Protein AF-A0A3D1PLR6-F1 (afdb_monomer_lite)

Structure (mmCIF, N/CA/C/O backbone):
data_AF-A0A3D1PLR6-F1
#
_entry.id   AF-A0A3D1PLR6-F1
#
loop_
_atom_site.group_PDB
_atom_site.id
_atom_site.type_sy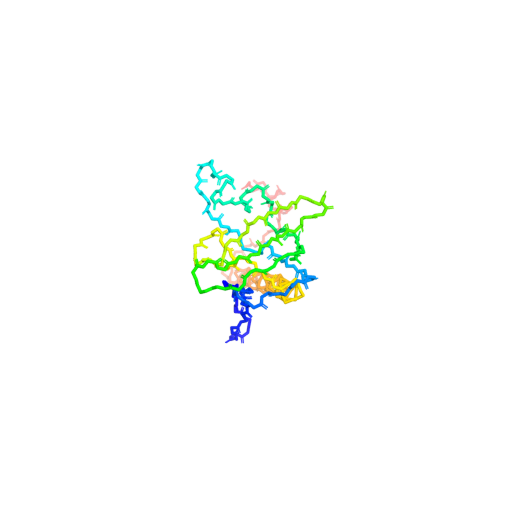mbol
_atom_site.label_atom_id
_atom_site.label_alt_id
_atom_site.label_comp_id
_atom_site.label_asym_id
_atom_site.label_entity_id
_atom_site.label_seq_id
_atom_site.pdbx_PDB_ins_code
_atom_site.Cartn_x
_atom_site.Cartn_y
_atom_site.Cartn_z
_atom_site.occupancy
_atom_site.B_iso_or_equiv
_atom_site.auth_seq_id
_atom_site.auth_comp_id
_atom_site.auth_asym_id
_atom_site.auth_atom_id
_atom_site.pdbx_PDB_model_num
ATOM 1 N N . MET A 1 1 ? 7.670 6.818 0.991 1.00 86.50 1 MET A N 1
ATOM 2 C CA . MET A 1 1 ? 8.020 5.964 2.147 1.00 86.50 1 MET A CA 1
ATOM 3 C C . MET A 1 1 ? 6.740 5.709 2.910 1.00 86.50 1 MET A C 1
ATOM 5 O O . MET A 1 1 ? 5.997 6.657 3.148 1.00 86.50 1 MET A O 1
ATOM 9 N N . LEU A 1 2 ? 6.471 4.452 3.245 1.00 89.69 2 LEU A N 1
ATOM 10 C CA . LEU A 1 2 ? 5.348 4.070 4.093 1.00 89.69 2 LEU A CA 1
ATOM 11 C C . LEU A 1 2 ? 5.866 3.769 5.493 1.00 89.69 2 LEU A C 1
ATOM 13 O O . LEU A 1 2 ? 6.861 3.068 5.636 1.00 89.69 2 LEU A O 1
ATOM 17 N N . GLU A 1 3 ? 5.189 4.272 6.520 1.00 93.00 3 GLU A N 1
ATOM 18 C CA . GLU A 1 3 ? 5.604 4.062 7.904 1.00 93.00 3 GLU A CA 1
ATOM 19 C C . GLU A 1 3 ? 4.414 3.967 8.859 1.00 93.00 3 GLU A C 1
ATOM 21 O O . GLU A 1 3 ? 3.362 4.575 8.644 1.00 93.00 3 GLU A O 1
ATOM 26 N N . PHE A 1 4 ? 4.576 3.180 9.920 1.00 91.8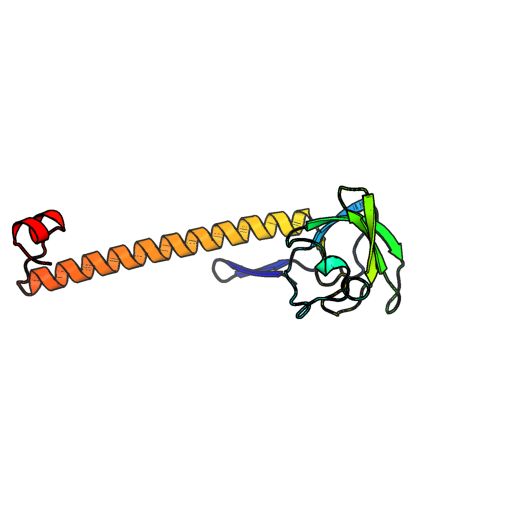1 4 PHE A N 1
ATOM 27 C CA . PHE A 1 4 ? 3.691 3.197 11.082 1.00 91.81 4 PHE A CA 1
ATOM 28 C C . PHE A 1 4 ? 4.449 2.762 12.341 1.00 91.81 4 PHE A C 1
ATOM 30 O O . PHE A 1 4 ? 5.563 2.249 12.278 1.00 91.81 4 PHE A O 1
ATOM 37 N N . TRP A 1 5 ? 3.833 2.973 13.502 1.00 89.75 5 TRP A N 1
ATOM 38 C CA . TRP A 1 5 ? 4.394 2.581 14.794 1.00 89.75 5 TRP A CA 1
ATOM 39 C C . TRP A 1 5 ? 3.679 1.352 15.342 1.00 89.75 5 TRP A C 1
ATOM 41 O O . TRP A 1 5 ? 2.449 1.335 15.378 1.00 89.75 5 TRP A O 1
ATOM 51 N N . GLN A 1 6 ? 4.431 0.373 15.838 1.00 88.31 6 GLN A N 1
ATOM 52 C CA . GLN A 1 6 ? 3.921 -0.807 16.532 1.00 88.31 6 GLN A CA 1
ATOM 53 C C . GLN A 1 6 ? 4.725 -1.025 17.813 1.00 88.31 6 GLN A C 1
ATOM 55 O O . GLN A 1 6 ? 5.945 -1.142 17.762 1.00 88.31 6 GLN A O 1
ATOM 60 N N . ASN A 1 7 ? 4.054 -1.070 18.969 1.00 86.88 7 ASN A N 1
ATOM 61 C CA . ASN A 1 7 ? 4.690 -1.311 20.275 1.00 86.88 7 ASN A CA 1
ATOM 62 C C . ASN A 1 7 ? 5.943 -0.443 20.534 1.00 86.88 7 ASN A C 1
ATOM 64 O O . ASN A 1 7 ? 6.968 -0.935 20.998 1.00 86.88 7 ASN A O 1
ATOM 68 N N . GLY A 1 8 ? 5.884 0.844 20.174 1.00 87.12 8 GLY A N 1
ATOM 69 C CA . GLY A 1 8 ? 7.002 1.782 20.342 1.00 87.12 8 GLY A CA 1
ATOM 70 C C . GLY A 1 8 ? 8.151 1.623 19.337 1.00 87.12 8 GLY A C 1
ATOM 71 O O . GLY A 1 8 ? 9.132 2.351 19.433 1.00 87.12 8 GLY A O 1
ATOM 72 N N . LYS A 1 9 ? 8.039 0.719 18.356 1.00 92.19 9 LYS A N 1
ATOM 73 C CA . LYS A 1 9 ? 8.994 0.569 17.251 1.00 92.19 9 LYS A CA 1
ATOM 74 C C . LYS A 1 9 ? 8.407 1.121 15.955 1.00 92.19 9 LYS A C 1
ATOM 76 O O . LYS A 1 9 ? 7.232 0.902 15.658 1.00 92.19 9 LYS A O 1
ATOM 81 N N . LYS A 1 10 ? 9.232 1.827 15.183 1.00 94.19 10 LYS A N 1
ATOM 82 C CA . LYS A 1 10 ? 8.874 2.319 13.852 1.00 94.19 10 LYS A CA 1
ATOM 83 C C . LYS A 1 10 ? 9.085 1.205 12.823 1.00 94.19 10 LYS A C 1
ATOM 85 O O . LYS A 1 10 ? 10.140 0.578 12.808 1.00 94.19 10 LYS A O 1
ATOM 90 N N . ILE A 1 11 ? 8.072 0.955 12.000 1.00 93.75 11 ILE A N 1
ATOM 91 C CA . ILE A 1 11 ? 8.095 0.004 10.886 1.00 93.75 11 ILE A CA 1
ATOM 92 C C . ILE A 1 11 ? 7.992 0.810 9.594 1.00 93.75 11 ILE A C 1
ATOM 94 O O . ILE A 1 11 ? 7.045 1.581 9.427 1.00 93.75 11 ILE A O 1
ATOM 98 N N . GLU A 1 12 ? 8.951 0.631 8.688 1.00 94.19 12 GLU A N 1
ATOM 99 C CA . GLU A 1 12 ? 9.090 1.423 7.462 1.00 94.19 12 GLU A CA 1
ATOM 100 C C . GLU A 1 12 ? 9.233 0.526 6.231 1.00 94.19 12 GLU A C 1
ATOM 102 O O . GLU A 1 12 ? 9.880 -0.518 6.288 1.00 94.19 12 GLU A O 1
ATOM 107 N N . VAL A 1 13 ? 8.669 0.968 5.105 1.00 93.38 13 VAL A N 1
ATOM 108 C CA . VAL A 1 13 ? 8.914 0.399 3.775 1.00 93.38 13 VAL A CA 1
ATOM 109 C C . VAL A 1 13 ? 9.323 1.509 2.819 1.00 93.38 13 VAL A C 1
ATOM 111 O O . VAL A 1 13 ? 8.657 2.546 2.681 1.00 93.38 13 VAL A O 1
ATOM 114 N N . ASN A 1 14 ? 10.439 1.272 2.140 1.00 91.69 14 ASN A N 1
ATOM 115 C CA . ASN A 1 14 ? 11.017 2.208 1.194 1.00 91.69 14 ASN A CA 1
ATOM 116 C C . ASN A 1 14 ? 10.452 1.980 -0.203 1.00 91.69 14 ASN A C 1
ATOM 118 O O . ASN A 1 14 ? 10.228 0.853 -0.631 1.00 91.69 14 ASN A O 1
ATOM 122 N N . ALA A 1 15 ? 10.247 3.073 -0.930 1.00 90.81 15 ALA A N 1
ATOM 123 C CA . ALA A 1 15 ? 9.925 2.973 -2.341 1.00 90.81 15 ALA A CA 1
ATOM 124 C C . ALA A 1 15 ? 11.137 2.447 -3.123 1.00 90.81 15 ALA A C 1
ATOM 126 O O . ALA A 1 15 ? 12.289 2.643 -2.727 1.00 90.81 15 ALA A O 1
ATOM 127 N N . ILE A 1 16 ? 10.885 1.836 -4.274 1.00 90.12 16 ILE A N 1
ATOM 128 C CA . ILE A 1 16 ? 11.906 1.198 -5.115 1.00 90.12 16 ILE A CA 1
ATOM 129 C C . ILE A 1 16 ? 12.832 2.185 -5.841 1.00 90.12 16 ILE A C 1
ATOM 131 O O . ILE A 1 16 ? 13.590 1.753 -6.700 1.00 90.12 16 ILE A O 1
ATOM 135 N N . TYR A 1 17 ? 12.725 3.494 -5.598 1.00 86.69 17 TYR A N 1
ATOM 136 C CA . TYR A 1 17 ? 13.432 4.579 -6.297 1.00 86.69 17 TYR A CA 1
ATOM 137 C C . TYR A 1 17 ? 14.840 4.175 -6.789 1.00 86.69 17 TYR A C 1
ATOM 139 O O . TYR A 1 17 ? 15.724 3.888 -5.983 1.00 86.69 17 TYR A O 1
ATOM 147 N N . GLY A 1 18 ? 15.026 4.080 -8.114 1.00 84.50 18 GLY A N 1
ATOM 148 C CA . GLY A 1 18 ? 16.273 3.642 -8.774 1.00 84.50 18 GLY A CA 1
ATOM 149 C C . GLY A 1 18 ? 16.719 2.178 -8.558 1.00 84.50 18 GLY A C 1
ATOM 150 O O . GLY A 1 18 ? 17.575 1.678 -9.286 1.00 84.50 18 GLY A O 1
ATOM 151 N N . LYS A 1 19 ? 16.131 1.460 -7.599 1.00 89.00 19 LYS A N 1
ATOM 152 C CA . LYS A 1 19 ? 16.487 0.098 -7.159 1.00 89.00 19 LYS A CA 1
ATOM 153 C C . LYS A 1 19 ? 15.625 -1.016 -7.762 1.00 89.00 19 LYS A C 1
ATOM 155 O O . LYS A 1 19 ? 15.962 -2.187 -7.598 1.00 89.00 19 LYS A O 1
ATOM 160 N N . GLY A 1 20 ? 14.533 -0.669 -8.440 1.00 91.12 20 GLY A N 1
ATOM 161 C CA . GLY A 1 20 ? 13.650 -1.618 -9.111 1.00 91.12 20 GLY A CA 1
ATOM 162 C C . GLY A 1 20 ? 14.370 -2.415 -10.201 1.00 91.12 20 GLY A C 1
ATOM 163 O O . GLY A 1 20 ? 15.341 -1.937 -10.800 1.00 91.12 20 GLY A O 1
ATOM 164 N N . LYS A 1 21 ? 13.895 -3.634 -10.463 1.00 95.00 21 LYS A N 1
ATOM 165 C CA . LYS A 1 21 ? 14.450 -4.550 -11.474 1.00 95.00 21 LYS A CA 1
ATOM 166 C C . LYS A 1 21 ? 13.389 -4.938 -12.499 1.00 95.00 21 LYS A C 1
ATOM 168 O O . LYS A 1 21 ? 12.219 -5.062 -12.159 1.00 95.00 21 LYS A O 1
ATOM 173 N N . VAL A 1 22 ? 13.798 -5.178 -13.744 1.00 96.56 22 VAL A N 1
ATOM 174 C CA . VAL A 1 22 ? 12.900 -5.751 -14.760 1.00 96.56 22 VAL A CA 1
ATOM 175 C C . VAL A 1 22 ? 12.417 -7.131 -14.295 1.00 96.56 22 VAL A C 1
ATOM 177 O O . VAL A 1 22 ? 13.192 -7.909 -13.745 1.00 96.56 22 VAL A O 1
ATOM 180 N N . GLY A 1 23 ? 11.128 -7.405 -14.474 1.00 96.56 23 GLY A N 1
ATOM 181 C CA . GLY A 1 23 ? 10.428 -8.584 -13.966 1.00 96.56 23 GLY A CA 1
ATOM 182 C C . GLY A 1 23 ? 9.933 -8.454 -12.522 1.00 96.56 23 GLY A C 1
ATOM 183 O O . GLY A 1 23 ? 9.156 -9.294 -12.077 1.00 96.56 23 GLY A O 1
ATOM 184 N N . GLN A 1 24 ? 10.334 -7.415 -11.783 1.00 97.00 24 GLN A N 1
ATOM 185 C CA . GLN A 1 24 ? 9.867 -7.208 -10.414 1.00 97.00 24 GLN A CA 1
ATOM 186 C C . GLN A 1 24 ? 8.409 -6.744 -10.400 1.00 97.00 24 GLN A C 1
ATOM 188 O O . GLN A 1 24 ? 8.028 -5.811 -11.115 1.00 97.00 24 GLN A O 1
ATOM 193 N N . MET A 1 25 ? 7.611 -7.369 -9.536 1.00 97.81 25 MET A N 1
ATOM 194 C CA . MET A 1 25 ? 6.263 -6.912 -9.220 1.00 97.81 25 MET A CA 1
ATOM 195 C C . MET A 1 25 ? 6.317 -5.778 -8.200 1.00 97.81 25 MET A C 1
ATOM 197 O O . MET A 1 25 ? 6.991 -5.874 -7.174 1.00 97.81 25 MET A O 1
ATOM 201 N N . VAL A 1 26 ? 5.584 -4.708 -8.477 1.00 96.50 26 VAL A N 1
ATOM 202 C CA . VAL A 1 26 ? 5.564 -3.497 -7.660 1.00 96.50 26 VAL A CA 1
ATOM 203 C C . VAL A 1 26 ? 4.135 -3.057 -7.395 1.00 96.50 26 VAL A C 1
ATOM 205 O O . VAL A 1 26 ? 3.238 -3.280 -8.209 1.00 96.50 26 VAL A O 1
ATOM 208 N N . ILE A 1 27 ? 3.919 -2.423 -6.248 1.00 95.56 27 ILE A N 1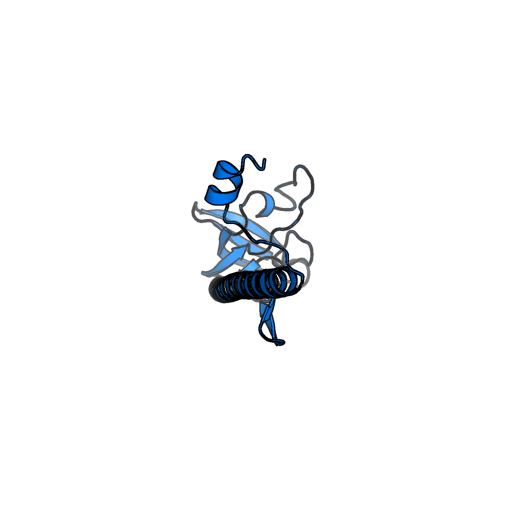
ATOM 209 C CA . ILE A 1 27 ? 2.613 -1.920 -5.834 1.00 95.56 27 ILE A CA 1
ATOM 210 C C . ILE A 1 27 ? 2.643 -0.396 -5.804 1.00 95.56 27 ILE A C 1
ATOM 212 O O . ILE A 1 27 ? 3.476 0.207 -5.124 1.00 95.56 27 ILE A O 1
ATOM 216 N N . TYR A 1 28 ? 1.691 0.227 -6.499 1.00 93.50 28 TYR A N 1
ATOM 217 C CA . TYR A 1 28 ? 1.284 1.597 -6.211 1.00 93.50 28 TYR A CA 1
ATOM 218 C C . TYR A 1 28 ? 0.542 1.584 -4.877 1.00 93.50 28 TYR A C 1
ATOM 220 O O . TYR A 1 28 ? -0.630 1.228 -4.814 1.00 93.50 28 TYR A O 1
ATOM 228 N N . GLY A 1 29 ? 1.273 1.858 -3.799 1.00 86.69 29 GLY A N 1
ATOM 229 C CA . GLY A 1 29 ? 0.837 1.551 -2.435 1.00 86.69 29 GLY A CA 1
ATOM 230 C C . GLY A 1 29 ? 0.457 2.758 -1.588 1.00 86.69 29 GLY A C 1
ATOM 231 O O . GLY A 1 29 ? -0.063 2.597 -0.484 1.00 86.69 29 GLY A O 1
ATOM 232 N N . GLN A 1 30 ? 0.745 3.962 -2.079 1.00 84.06 30 GLN A N 1
ATOM 233 C CA . GLN A 1 30 ? 0.518 5.214 -1.373 1.00 84.06 30 GLN A CA 1
ATOM 234 C C . GLN A 1 30 ? -0.347 6.124 -2.233 1.00 84.06 30 GLN A C 1
ATOM 236 O O . GLN A 1 30 ? 0.090 6.582 -3.284 1.00 84.06 30 GLN A O 1
ATOM 241 N N . ARG A 1 31 ? -1.564 6.421 -1.768 1.00 74.62 31 ARG A N 1
ATOM 242 C CA . ARG A 1 31 ? -2.442 7.366 -2.455 1.00 74.62 31 ARG A CA 1
ATOM 243 C C . ARG A 1 31 ? -1.769 8.736 -2.474 1.00 74.62 31 ARG A C 1
ATOM 245 O O . ARG A 1 31 ? -1.396 9.254 -1.422 1.00 74.62 31 ARG A O 1
ATOM 252 N N . CYS A 1 32 ? -1.641 9.308 -3.660 1.00 77.31 32 CYS A N 1
ATOM 253 C CA . CYS A 1 32 ? -1.177 10.676 -3.838 1.00 77.31 32 CYS A CA 1
ATOM 254 C C . CYS A 1 32 ? -2.384 11.564 -4.098 1.00 77.31 32 CYS A C 1
ATOM 256 O O . CYS A 1 32 ? -3.337 11.141 -4.757 1.00 77.31 32 CYS A O 1
ATOM 258 N N . ASP A 1 33 ? -2.333 12.786 -3.583 1.00 80.00 33 ASP A N 1
ATOM 259 C CA . ASP A 1 33 ? -3.208 13.834 -4.079 1.00 80.00 33 ASP A CA 1
ATOM 260 C C . ASP A 1 33 ? -2.621 14.350 -5.394 1.00 80.00 33 ASP A C 1
ATOM 262 O O . ASP A 1 33 ? -1.479 14.812 -5.449 1.00 80.00 33 ASP A O 1
ATOM 266 N N . TRP A 1 34 ? -3.390 14.188 -6.463 1.00 79.88 34 TRP A N 1
ATOM 267 C CA . TRP A 1 34 ? -3.017 14.601 -7.808 1.00 79.88 34 TRP A CA 1
ATOM 268 C C . TRP A 1 34 ? -3.712 15.906 -8.226 1.00 79.88 34 TRP A C 1
ATOM 270 O O . TRP A 1 34 ? -3.552 16.342 -9.365 1.00 79.88 34 TRP A O 1
ATOM 280 N N . GLY A 1 35 ? -4.486 16.516 -7.320 1.00 80.00 35 GLY A N 1
ATOM 281 C CA . GLY A 1 35 ? -5.373 17.636 -7.609 1.00 80.00 35 GLY A CA 1
ATOM 282 C C . GLY A 1 35 ? -6.686 17.213 -8.276 1.00 80.00 35 GLY A C 1
ATOM 283 O O . GLY A 1 35 ? -6.927 16.042 -8.580 1.00 80.00 35 GLY A O 1
ATOM 284 N N . ALA A 1 36 ? -7.562 18.193 -8.507 1.00 77.00 36 ALA A N 1
ATOM 285 C CA . ALA A 1 36 ? -8.789 17.989 -9.271 1.00 77.00 36 ALA A CA 1
ATOM 286 C C . ALA A 1 36 ? -8.451 17.767 -10.758 1.00 77.00 36 ALA A C 1
ATOM 288 O O . ALA A 1 36 ? -7.777 18.598 -11.360 1.00 77.00 36 ALA A O 1
ATOM 289 N N . ASN A 1 37 ? -8.936 16.667 -11.346 1.00 83.38 37 ASN A N 1
ATOM 290 C CA . ASN A 1 37 ? -8.692 16.259 -12.741 1.00 83.38 37 ASN A CA 1
ATOM 291 C C . ASN A 1 37 ? -7.200 16.149 -13.113 1.00 83.38 37 ASN A C 1
ATOM 293 O O . ASN A 1 37 ? -6.688 16.944 -13.905 1.00 83.38 37 ASN A O 1
ATOM 297 N N . PRO A 1 38 ? -6.488 15.153 -12.567 1.00 86.12 38 PRO A N 1
ATOM 298 C CA . PRO A 1 38 ? -5.064 14.998 -12.818 1.00 86.12 38 PRO A CA 1
ATOM 299 C C . PRO A 1 38 ? -4.766 14.689 -14.284 1.00 86.12 38 PRO A C 1
ATOM 301 O O . PRO A 1 38 ? -5.440 13.870 -14.907 1.00 86.12 38 PRO A O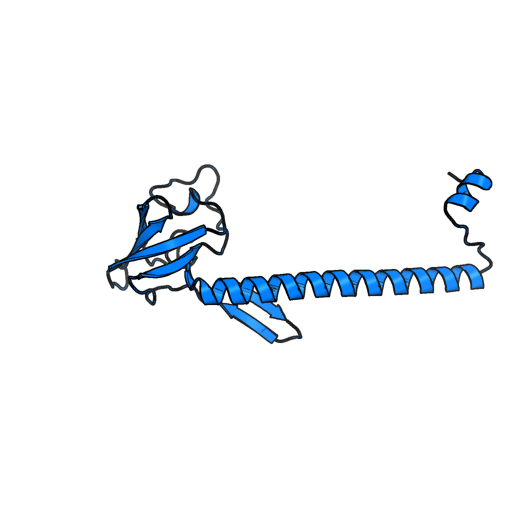 1
ATOM 304 N N . ASN A 1 39 ? -3.724 15.321 -14.827 1.00 86.06 39 ASN A N 1
ATOM 305 C CA . ASN A 1 39 ? -3.274 15.069 -16.192 1.00 86.06 39 ASN A CA 1
ATOM 306 C C . ASN A 1 39 ? -2.571 13.694 -16.266 1.00 86.06 39 ASN A C 1
ATOM 308 O O . ASN A 1 39 ? -1.480 13.558 -15.700 1.00 86.06 39 ASN A O 1
ATOM 312 N N . PRO A 1 40 ? -3.125 12.697 -16.986 1.00 84.44 40 PRO A N 1
ATOM 313 C CA . PRO A 1 40 ? -2.550 11.352 -17.071 1.00 84.44 40 PRO A CA 1
ATOM 314 C C . PRO A 1 40 ? -1.152 11.323 -17.694 1.00 84.44 40 PRO A C 1
ATOM 316 O O . PRO A 1 40 ? -0.385 10.406 -17.435 1.00 84.44 40 PRO A O 1
ATOM 319 N N . THR A 1 41 ? -0.794 12.323 -18.498 1.00 84.06 41 THR A N 1
ATOM 320 C CA . THR A 1 41 ? 0.539 12.421 -19.107 1.00 84.06 41 THR A CA 1
ATOM 321 C C . THR A 1 41 ? 1.610 12.783 -18.076 1.00 84.06 41 THR A C 1
ATOM 323 O O . THR A 1 41 ? 2.761 12.387 -18.220 1.00 84.06 41 THR A O 1
ATOM 326 N N . ILE A 1 42 ? 1.236 13.524 -17.027 1.00 81.56 42 ILE A N 1
ATOM 327 C CA . ILE A 1 42 ? 2.151 14.004 -15.976 1.00 81.56 42 ILE A CA 1
ATOM 328 C C . ILE A 1 42 ? 2.112 13.079 -14.755 1.00 81.56 42 ILE A C 1
ATOM 330 O O . ILE A 1 42 ? 3.134 12.829 -14.118 1.00 81.56 42 ILE A O 1
ATOM 334 N N . ALA A 1 43 ? 0.928 12.557 -14.435 1.00 85.56 43 ALA A N 1
ATOM 335 C CA . ALA A 1 43 ? 0.692 11.626 -13.340 1.00 85.56 43 ALA A CA 1
ATOM 336 C C . ALA A 1 43 ? -0.019 10.365 -13.856 1.00 85.56 43 ALA A C 1
ATOM 338 O O . ALA A 1 43 ? -1.215 10.189 -13.606 1.00 85.56 43 ALA A O 1
ATOM 339 N N . PRO A 1 44 ? 0.679 9.458 -14.559 1.00 88.69 44 PRO A N 1
ATOM 340 C CA . PRO A 1 44 ? 0.037 8.297 -15.179 1.00 88.69 44 PRO A CA 1
ATOM 341 C C . PRO A 1 44 ? -0.639 7.357 -14.175 1.00 88.69 44 PRO A C 1
ATOM 343 O O . PRO A 1 44 ? -1.691 6.788 -14.462 1.00 88.69 44 PRO A O 1
ATOM 346 N N . LEU A 1 45 ? -0.089 7.250 -12.959 1.00 90.00 45 LEU A N 1
ATOM 347 C CA . LEU A 1 45 ? -0.672 6.449 -11.877 1.00 90.00 45 LEU A CA 1
ATOM 348 C C . LEU A 1 45 ? -2.000 7.011 -11.345 1.00 90.00 45 LEU A C 1
ATOM 350 O O . LEU A 1 45 ? -2.736 6.279 -10.693 1.00 90.00 45 LEU A O 1
ATOM 354 N N . SER A 1 46 ? -2.349 8.267 -11.648 1.00 88.75 46 SER A N 1
ATOM 355 C CA . SER A 1 46 ? -3.632 8.861 -11.237 1.00 88.75 46 SER A CA 1
ATOM 356 C C . SER A 1 46 ? -4.857 8.151 -11.819 1.00 88.75 46 SER A C 1
ATOM 358 O O . SER A 1 46 ? -5.948 8.259 -11.267 1.00 88.75 46 SER A O 1
ATOM 360 N N . GLN A 1 47 ? -4.672 7.408 -12.913 1.00 89.50 47 GLN A N 1
ATOM 361 C CA . GLN A 1 47 ? -5.721 6.628 -13.571 1.00 89.50 47 GLN A CA 1
ATOM 362 C C . GLN A 1 47 ? -5.969 5.268 -12.902 1.00 89.50 47 GLN A C 1
ATOM 364 O O . GLN A 1 47 ? -6.883 4.546 -13.298 1.00 89.50 47 GLN A O 1
ATOM 369 N N . TYR A 1 48 ? -5.161 4.900 -11.905 1.00 91.25 48 TYR A N 1
ATOM 370 C CA . TYR A 1 48 ? -5.208 3.595 -11.259 1.00 91.25 48 TYR A CA 1
ATOM 371 C C . TYR A 1 48 ? -5.703 3.709 -9.812 1.00 91.25 48 TYR A C 1
ATOM 373 O O . TYR A 1 48 ? -5.367 4.666 -9.107 1.00 91.25 48 TYR A O 1
ATOM 381 N N . PRO A 1 49 ? -6.484 2.727 -9.325 1.00 90.25 49 PRO A N 1
ATOM 382 C CA . PRO A 1 49 ? -6.865 2.684 -7.922 1.00 90.25 49 PRO A CA 1
ATOM 383 C C . PRO A 1 49 ? -5.632 2.476 -7.033 1.00 90.25 49 PRO A C 1
ATOM 385 O O . PRO A 1 49 ? -4.630 1.896 -7.447 1.00 90.25 49 PRO A O 1
ATOM 388 N N . CYS A 1 50 ? -5.711 2.923 -5.783 1.00 89.19 50 CYS A N 1
ATOM 389 C CA . CYS A 1 50 ? -4.693 2.637 -4.777 1.00 89.19 50 CYS A CA 1
ATOM 390 C C . CYS A 1 50 ? -5.267 1.640 -3.750 1.00 89.19 50 CYS A C 1
ATOM 392 O O . CYS A 1 50 ? -6.233 2.002 -3.071 1.00 89.19 50 CYS A O 1
ATOM 394 N N . PRO A 1 51 ? -4.686 0.438 -3.580 1.00 93.25 51 PRO A N 1
ATOM 395 C CA . PRO A 1 51 ? -3.472 -0.042 -4.240 1.00 93.25 51 PRO A CA 1
ATOM 396 C C . PRO A 1 51 ? -3.702 -0.611 -5.655 1.00 93.25 51 PRO A C 1
ATOM 398 O O . PRO A 1 51 ? -4.791 -1.089 -5.963 1.00 93.25 51 PRO A O 1
ATOM 401 N N . SER A 1 52 ? -2.652 -0.611 -6.485 1.00 94.62 52 SER A N 1
ATOM 402 C CA . SER A 1 52 ? -2.600 -1.319 -7.783 1.00 94.62 52 SER A CA 1
ATOM 403 C C . SER A 1 52 ? -1.272 -2.043 -7.975 1.00 94.62 52 SER A C 1
ATOM 405 O O . SER A 1 52 ? -0.239 -1.562 -7.513 1.00 94.62 52 SER A O 1
ATOM 407 N N . VAL A 1 53 ? -1.295 -3.179 -8.675 1.00 96.06 53 VAL A N 1
ATOM 408 C CA . VAL A 1 53 ? -0.116 -4.021 -8.938 1.00 96.06 53 VAL A CA 1
ATOM 409 C C . VAL A 1 53 ? 0.361 -3.828 -10.373 1.00 96.06 53 VAL A C 1
ATOM 411 O O . VAL A 1 53 ? -0.445 -3.814 -11.303 1.00 96.06 53 VAL A O 1
ATOM 414 N N . PHE A 1 54 ? 1.675 -3.751 -10.548 1.00 97.00 54 PHE A N 1
ATOM 415 C CA . PHE A 1 54 ? 2.330 -3.665 -11.845 1.00 97.00 54 PHE A CA 1
ATOM 416 C C . PHE A 1 54 ? 3.561 -4.565 -11.895 1.00 97.00 54 PHE A C 1
ATOM 418 O O . PHE A 1 54 ? 4.097 -4.959 -10.863 1.00 97.00 54 PHE A O 1
ATOM 425 N N . THR A 1 55 ? 4.046 -4.844 -13.101 1.00 97.88 55 THR A N 1
ATOM 426 C CA . THR A 1 55 ? 5.361 -5.461 -13.322 1.00 97.88 55 THR A CA 1
ATOM 427 C C . THR A 1 55 ? 6.270 -4.464 -14.022 1.00 97.88 55 THR A C 1
ATOM 429 O O . THR A 1 55 ? 5.859 -3.854 -15.007 1.00 97.88 55 THR A O 1
ATOM 432 N N . ILE A 1 56 ? 7.506 -4.294 -13.558 1.00 97.31 56 ILE A N 1
ATOM 433 C CA . ILE A 1 56 ? 8.503 -3.511 -14.296 1.00 97.31 56 ILE A CA 1
ATOM 434 C C . ILE A 1 56 ? 8.914 -4.316 -15.528 1.00 97.31 56 ILE A C 1
ATOM 436 O O . ILE A 1 56 ? 9.487 -5.393 -15.401 1.00 97.31 56 ILE A O 1
ATOM 440 N N . VAL A 1 57 ? 8.645 -3.799 -16.722 1.00 97.75 57 VAL A N 1
ATOM 441 C CA . VAL A 1 57 ? 9.001 -4.457 -17.991 1.00 97.75 57 VAL A CA 1
ATOM 442 C C . VAL A 1 57 ? 10.202 -3.816 -18.670 1.00 97.75 57 VAL A C 1
ATOM 444 O O . VAL A 1 57 ? 10.880 -4.466 -19.457 1.00 97.75 57 VAL A O 1
ATOM 447 N N . GLU A 1 58 ? 10.506 -2.567 -18.330 1.00 96.25 58 GLU A N 1
ATOM 448 C CA . GLU A 1 58 ? 11.697 -1.870 -18.804 1.00 96.25 58 GLU A CA 1
ATOM 449 C C . GLU A 1 58 ? 12.234 -0.949 -17.712 1.00 96.25 58 GLU A C 1
ATOM 451 O O . GLU A 1 58 ? 11.476 -0.413 -16.898 1.00 96.25 58 GLU A O 1
ATOM 456 N N . LYS A 1 59 ? 13.551 -0.757 -17.710 1.00 93.94 59 LYS A N 1
ATOM 457 C CA . LYS A 1 59 ? 14.256 0.150 -16.814 1.00 93.94 59 LYS A CA 1
ATOM 458 C C . LYS A 1 59 ? 15.333 0.883 -17.603 1.00 93.94 59 LYS A C 1
ATOM 460 O O . LYS A 1 59 ? 16.148 0.238 -18.258 1.00 93.94 59 LYS A O 1
ATOM 465 N N . LYS A 1 60 ? 15.400 2.204 -17.450 1.00 92.62 60 LYS A N 1
ATOM 466 C CA . LYS A 1 60 ? 16.567 2.999 -17.839 1.00 92.62 60 LYS A CA 1
ATOM 467 C C . LYS A 1 60 ? 17.223 3.577 -16.596 1.00 92.62 60 LYS A C 1
ATOM 469 O O . LYS A 1 60 ? 16.559 4.229 -15.794 1.00 92.62 60 LYS A O 1
ATOM 474 N N . GLU A 1 61 ? 18.516 3.338 -16.418 1.00 88.25 61 GLU A N 1
ATOM 475 C CA . GLU A 1 61 ? 19.271 3.983 -15.343 1.00 88.25 61 GLU A CA 1
ATOM 476 C C . GLU A 1 61 ? 19.601 5.433 -15.706 1.00 88.25 61 GLU A C 1
ATOM 478 O O . GLU A 1 61 ? 19.835 5.754 -16.870 1.00 88.25 61 GLU A O 1
ATOM 483 N N . GLY A 1 62 ? 19.592 6.306 -14.703 1.00 79.56 62 GLY A N 1
ATOM 484 C CA . GLY A 1 62 ? 19.828 7.733 -14.872 1.00 79.56 62 GLY A CA 1
ATOM 485 C C . GLY A 1 62 ? 19.530 8.485 -13.581 1.00 79.56 62 GLY A C 1
ATOM 486 O O . GLY A 1 62 ? 18.555 8.174 -12.895 1.00 79.56 62 GLY A O 1
ATOM 487 N N . ASN A 1 63 ? 20.368 9.463 -13.232 1.00 68.81 63 ASN A N 1
ATOM 488 C CA . ASN A 1 63 ? 20.174 10.267 -12.019 1.00 68.81 63 ASN A CA 1
ATOM 489 C C . ASN A 1 63 ? 19.006 11.257 -12.159 1.00 68.81 63 ASN A C 1
ATOM 491 O O . ASN A 1 63 ? 18.327 11.537 -11.176 1.00 68.81 63 ASN A O 1
ATOM 495 N N . LEU A 1 64 ? 18.782 11.779 -13.370 1.00 71.25 64 LEU A N 1
ATOM 496 C CA . LEU A 1 64 ? 17.732 12.761 -13.680 1.00 71.25 64 LEU A CA 1
ATOM 497 C C . LEU A 1 64 ? 16.822 12.320 -14.834 1.00 71.25 64 LEU A C 1
ATOM 499 O O . LEU A 1 64 ? 15.755 12.881 -15.012 1.00 71.25 64 LEU A O 1
ATOM 503 N N . ASP A 1 65 ? 17.218 11.322 -15.618 1.00 80.25 65 ASP A N 1
ATOM 504 C CA . ASP A 1 65 ? 16.48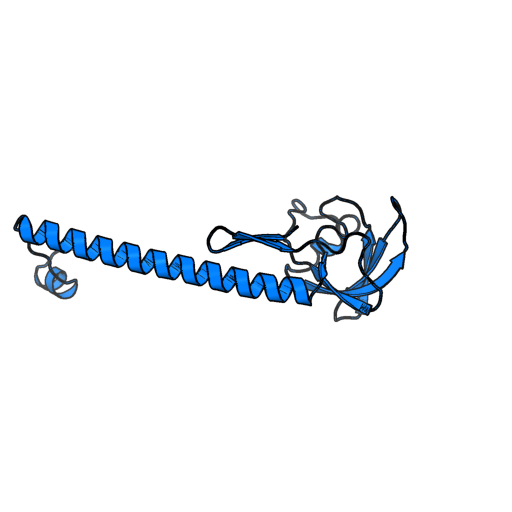1 10.836 -16.791 1.00 80.25 65 ASP A CA 1
ATOM 505 C C . ASP A 1 65 ? 16.126 9.343 -16.690 1.00 80.25 65 ASP A C 1
ATOM 507 O O . ASP A 1 65 ? 15.706 8.718 -17.669 1.00 80.25 65 ASP A O 1
ATOM 511 N N . GLY A 1 66 ? 16.323 8.762 -15.505 1.00 88.62 66 GLY A N 1
ATOM 512 C CA . GLY A 1 66 ? 15.979 7.379 -15.232 1.00 88.62 66 GLY A CA 1
ATOM 513 C C . GLY A 1 66 ? 14.465 7.177 -15.155 1.00 88.62 66 GLY A C 1
ATOM 514 O O . GLY A 1 66 ? 13.722 8.031 -14.662 1.00 88.62 66 GLY A O 1
ATOM 515 N N . TYR A 1 67 ? 13.998 6.037 -15.662 1.00 91.56 67 TYR A N 1
ATOM 516 C CA . TYR A 1 67 ? 12.578 5.692 -15.684 1.00 91.56 67 TYR A CA 1
ATOM 517 C C . TYR A 1 67 ? 12.346 4.182 -15.622 1.00 91.56 67 TYR A C 1
ATOM 519 O O . TYR A 1 67 ? 13.223 3.375 -15.937 1.00 91.56 67 TYR A O 1
ATOM 527 N N . TYR A 1 68 ? 11.117 3.818 -15.268 1.00 93.25 68 TYR A N 1
ATOM 528 C CA . TYR A 1 68 ? 10.552 2.487 -15.444 1.00 93.25 68 TYR A CA 1
ATOM 529 C C . TYR A 1 68 ? 9.452 2.525 -16.504 1.00 93.25 68 TYR A C 1
ATOM 531 O O . TYR A 1 68 ? 8.711 3.504 -16.605 1.00 93.25 68 TYR A O 1
ATOM 539 N N . ILE A 1 69 ? 9.304 1.438 -17.256 1.00 95.38 69 ILE A N 1
ATOM 540 C CA . ILE A 1 69 ? 8.039 1.118 -17.916 1.00 95.38 69 ILE A CA 1
ATOM 541 C C . ILE A 1 69 ? 7.392 0.000 -17.117 1.00 95.38 69 ILE A C 1
ATOM 543 O O . ILE A 1 69 ? 7.981 -1.061 -16.910 1.00 95.38 69 ILE A O 1
ATOM 547 N N . LEU A 1 70 ? 6.181 0.263 -16.653 1.00 95.94 70 LEU A N 1
ATOM 548 C CA . LEU A 1 70 ? 5.339 -0.666 -15.926 1.00 95.94 70 LEU A CA 1
ATOM 549 C C . LEU A 1 70 ? 4.339 -1.304 -16.885 1.00 95.94 70 LEU A C 1
ATOM 551 O O . LEU A 1 70 ? 3.839 -0.629 -17.780 1.00 95.94 70 LEU A O 1
ATOM 555 N N . SER A 1 71 ? 4.016 -2.573 -16.670 1.00 97.62 71 SER A N 1
ATOM 556 C CA . SER A 1 71 ? 2.872 -3.241 -17.284 1.00 97.62 71 SER A CA 1
ATOM 557 C C . SER A 1 71 ? 1.814 -3.510 -16.226 1.00 97.62 71 SER A C 1
ATOM 559 O O . SER A 1 71 ? 2.130 -4.067 -15.171 1.00 97.62 71 SER A O 1
ATOM 561 N N . ASP A 1 72 ? 0.569 -3.140 -16.511 1.00 96.06 72 ASP A N 1
ATOM 562 C CA . ASP A 1 72 ? -0.582 -3.567 -15.715 1.00 96.06 72 ASP A CA 1
ATOM 563 C C . ASP A 1 72 ? -1.038 -4.991 -16.100 1.00 96.06 72 ASP A C 1
ATOM 565 O O . ASP A 1 72 ? -0.452 -5.643 -16.973 1.00 96.06 72 ASP A O 1
ATOM 569 N N . SER A 1 73 ? -2.101 -5.478 -15.453 1.00 92.88 73 SER A N 1
ATOM 570 C CA . SER A 1 73 ? -2.685 -6.805 -15.704 1.00 92.88 73 SER A CA 1
ATOM 571 C C . SER A 1 73 ? -3.356 -6.959 -17.073 1.00 92.88 73 SER A C 1
ATOM 573 O O . SER A 1 73 ? -3.633 -8.081 -17.489 1.00 92.88 73 SER A O 1
ATOM 575 N N . LYS A 1 74 ? -3.623 -5.855 -17.775 1.00 94.44 74 LYS A N 1
ATOM 576 C CA . LYS A 1 74 ? -4.205 -5.832 -19.123 1.00 94.44 74 LYS A CA 1
ATOM 577 C C . LYS A 1 74 ? -3.135 -5.677 -20.209 1.00 94.44 74 LYS A C 1
ATOM 579 O O . LYS A 1 74 ? -3.473 -5.670 -21.388 1.00 94.44 74 LYS A O 1
ATOM 584 N N . GLY A 1 75 ? -1.861 -5.561 -19.827 1.00 92.62 75 GLY A N 1
ATOM 585 C CA . GLY A 1 75 ? -0.743 -5.340 -20.742 1.00 92.62 75 GLY A CA 1
ATOM 586 C C . GLY A 1 75 ? -0.537 -3.875 -21.138 1.00 92.62 75 GLY A C 1
ATOM 587 O O . GLY A 1 75 ? 0.279 -3.599 -22.021 1.00 92.62 75 GLY A O 1
ATOM 588 N N . ASN A 1 76 ? -1.240 -2.928 -20.506 1.00 95.31 76 ASN A N 1
ATOM 589 C CA . ASN A 1 76 ? -1.016 -1.508 -20.749 1.00 95.31 76 ASN A CA 1
ATOM 590 C C . ASN A 1 76 ? 0.344 -1.103 -20.195 1.00 95.31 76 ASN A C 1
ATOM 592 O O . ASN A 1 76 ? 0.693 -1.436 -19.060 1.00 95.31 76 ASN A O 1
ATOM 596 N N . ARG A 1 77 ? 1.094 -0.343 -20.995 1.00 95.31 77 ARG A N 1
ATOM 597 C CA . ARG A 1 77 ? 2.428 0.130 -20.635 1.00 95.31 77 ARG A CA 1
ATOM 598 C C . ARG A 1 77 ? 2.375 1.559 -20.127 1.00 95.31 77 ARG A C 1
ATOM 600 O O . ARG A 1 77 ? 1.838 2.438 -20.796 1.00 95.31 77 ARG A O 1
ATOM 607 N N . ILE A 1 78 ? 2.970 1.789 -18.964 1.00 93.25 78 ILE A N 1
ATOM 608 C CA . ILE A 1 78 ? 2.983 3.087 -18.296 1.00 93.25 78 ILE A CA 1
ATOM 609 C C . ILE A 1 78 ? 4.429 3.475 -18.032 1.00 93.25 78 ILE A C 1
ATOM 611 O O . ILE A 1 78 ? 5.141 2.774 -17.317 1.00 93.25 78 ILE A O 1
ATOM 615 N N . LYS A 1 79 ? 4.872 4.600 -18.590 1.00 92.19 79 LYS A N 1
ATOM 616 C CA . LYS A 1 79 ? 6.194 5.146 -18.286 1.00 92.19 79 LYS A CA 1
ATOM 617 C C . LYS A 1 79 ? 6.119 5.985 -17.014 1.00 92.19 79 LYS A C 1
ATOM 619 O O . LYS A 1 79 ? 5.300 6.893 -16.934 1.00 92.19 79 LYS A O 1
ATOM 624 N N . ILE A 1 80 ? 6.986 5.691 -16.051 1.00 89.62 80 ILE A N 1
ATOM 625 C CA . ILE A 1 80 ? 7.110 6.414 -14.784 1.00 89.62 80 ILE A CA 1
ATOM 626 C C . ILE A 1 80 ? 8.564 6.831 -14.603 1.00 89.62 80 ILE A C 1
ATOM 628 O O . ILE A 1 80 ? 9.466 5.994 -14.605 1.00 89.62 80 ILE A O 1
ATOM 632 N N . GLU A 1 81 ? 8.801 8.124 -14.440 1.00 87.06 81 GLU A N 1
ATOM 633 C CA . GLU A 1 81 ? 10.139 8.658 -14.195 1.00 87.06 81 GLU A CA 1
ATOM 634 C C . GLU A 1 81 ? 10.563 8.440 -12.738 1.00 87.06 81 GLU A C 1
ATOM 636 O O . GLU A 1 81 ? 9.732 8.273 -11.840 1.00 87.06 81 GLU A O 1
ATOM 641 N N . TYR A 1 82 ? 11.871 8.422 -12.478 1.00 77.50 82 TYR A N 1
ATOM 642 C CA . TYR A 1 82 ? 12.365 8.201 -11.120 1.00 77.50 82 TYR A CA 1
ATOM 643 C C . TYR A 1 82 ? 12.024 9.339 -10.165 1.00 77.50 82 TYR A C 1
ATOM 645 O O . TYR A 1 82 ? 11.892 9.045 -8.988 1.00 77.50 82 TYR A O 1
ATOM 653 N N . PHE A 1 83 ? 11.834 10.573 -10.648 1.00 67.88 83 PHE A N 1
ATOM 654 C CA . PHE A 1 83 ? 11.756 11.809 -9.859 1.00 67.88 83 PHE A CA 1
ATOM 655 C C . PHE A 1 83 ? 11.037 11.724 -8.498 1.00 67.88 83 PHE A C 1
ATOM 657 O O . PHE A 1 83 ? 10.023 11.052 -8.318 1.00 67.88 83 PHE A O 1
ATOM 664 N N . TYR A 1 84 ? 11.540 12.523 -7.549 1.00 57.06 84 TYR A N 1
ATOM 665 C CA . TYR A 1 84 ? 10.996 12.717 -6.197 1.00 57.06 84 TYR A CA 1
ATOM 666 C C . TYR A 1 84 ? 9.581 13.329 -6.146 1.00 57.06 84 TYR A C 1
ATOM 668 O O . TYR A 1 84 ? 9.045 13.516 -5.053 1.00 57.06 84 TYR A O 1
ATOM 676 N N . SER A 1 85 ? 8.967 13.658 -7.286 1.00 56.44 85 SER A N 1
ATOM 677 C CA . SER A 1 85 ? 7.589 14.147 -7.325 1.00 56.44 85 SER A CA 1
ATOM 678 C C . SER A 1 85 ? 6.601 13.037 -6.960 1.00 56.44 85 SER A C 1
ATOM 680 O O . SER A 1 85 ? 6.913 11.842 -6.994 1.00 56.44 85 SER A O 1
ATOM 682 N N . SER A 1 86 ? 5.373 13.438 -6.628 1.00 53.53 86 SER A N 1
ATOM 683 C CA . SER A 1 86 ? 4.275 12.520 -6.326 1.00 53.53 86 SER A CA 1
ATOM 684 C C . SER A 1 86 ? 3.991 11.533 -7.463 1.00 53.53 86 SER A C 1
ATOM 686 O O . SER A 1 86 ? 3.462 10.469 -7.180 1.00 53.53 86 SER A O 1
ATOM 688 N N . SER A 1 87 ? 4.371 11.849 -8.712 1.00 59.06 87 SER A N 1
ATOM 689 C CA . SER A 1 87 ? 4.087 11.084 -9.942 1.00 59.06 87 SER A CA 1
ATOM 690 C C . SER A 1 87 ? 5.096 10.001 -10.316 1.00 59.06 87 SER A C 1
ATOM 692 O O . SER A 1 87 ? 4.869 9.292 -11.297 1.00 59.06 87 SER A O 1
ATOM 694 N N . GLY A 1 88 ? 6.186 9.868 -9.559 1.00 74.94 88 GLY A N 1
ATOM 695 C CA . GLY A 1 88 ? 7.324 9.026 -9.920 1.00 74.94 88 GLY A CA 1
ATOM 696 C C . GLY A 1 88 ? 7.387 7.659 -9.233 1.00 74.94 88 GLY A C 1
ATOM 697 O O . GLY A 1 88 ? 6.455 7.177 -8.589 1.00 74.94 88 GLY A O 1
ATOM 698 N N . ALA A 1 89 ? 8.562 7.036 -9.320 1.00 77.38 89 ALA A N 1
ATOM 699 C CA . ALA A 1 89 ? 8.876 5.779 -8.634 1.00 77.38 89 ALA A CA 1
ATOM 700 C C . ALA A 1 89 ? 8.870 5.878 -7.093 1.00 77.38 89 ALA A C 1
ATOM 702 O O . ALA A 1 89 ? 8.966 4.862 -6.407 1.00 77.38 89 ALA A O 1
ATOM 703 N N . SER A 1 90 ? 8.751 7.089 -6.545 1.00 83.06 90 SER A N 1
ATOM 704 C CA . SER A 1 90 ? 8.682 7.405 -5.113 1.00 83.06 90 SER A CA 1
ATOM 705 C C . SER A 1 90 ? 7.462 6.806 -4.392 1.00 83.06 90 SER A C 1
ATOM 707 O O . SER A 1 90 ? 7.454 6.738 -3.159 1.00 83.06 90 SER A O 1
ATOM 709 N N . VAL A 1 91 ? 6.455 6.346 -5.145 1.00 87.62 91 VAL A N 1
ATOM 710 C CA . VAL A 1 91 ? 5.219 5.729 -4.628 1.00 87.62 91 VAL A CA 1
ATOM 711 C C . VAL A 1 91 ? 5.017 4.276 -5.057 1.00 87.62 91 VAL A C 1
ATOM 713 O O . VAL A 1 91 ? 3.957 3.692 -4.809 1.00 87.62 91 VAL A O 1
ATOM 716 N N . LEU A 1 92 ? 6.042 3.690 -5.677 1.00 92.25 92 LEU A N 1
ATOM 717 C CA . LEU A 1 92 ? 6.089 2.279 -6.032 1.00 92.25 92 LEU A CA 1
ATOM 718 C C . LEU A 1 92 ? 6.91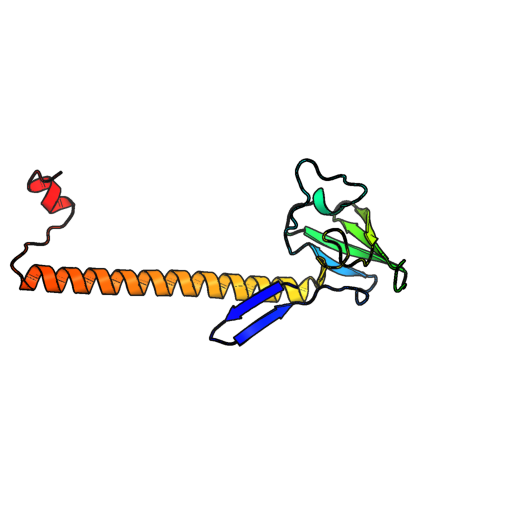9 1.521 -5.004 1.00 92.25 92 LEU A C 1
ATOM 720 O O . LEU A 1 92 ? 8.046 1.902 -4.688 1.00 92.25 92 LEU A O 1
ATOM 724 N N . TYR A 1 93 ? 6.360 0.431 -4.507 1.00 94.75 93 TYR A N 1
ATOM 725 C CA . TYR A 1 93 ? 6.954 -0.403 -3.472 1.00 94.75 93 TYR A CA 1
ATOM 726 C C . TYR A 1 93 ? 7.154 -1.809 -4.010 1.00 94.75 93 TYR A C 1
ATOM 728 O O . TYR A 1 93 ? 6.398 -2.244 -4.880 1.00 94.75 93 TYR A O 1
ATOM 736 N N . ASP A 1 94 ? 8.148 -2.525 -3.490 1.00 95.94 94 ASP A N 1
ATOM 737 C CA . ASP A 1 94 ? 8.218 -3.961 -3.726 1.00 95.94 94 ASP A CA 1
ATOM 738 C C . ASP A 1 94 ? 6.914 -4.616 -3.247 1.00 95.94 94 ASP A C 1
ATOM 740 O O . ASP A 1 94 ? 6.409 -4.299 -2.164 1.00 95.94 94 ASP A O 1
ATOM 744 N N . ALA A 1 95 ? 6.331 -5.485 -4.076 1.00 95.81 95 ALA A N 1
ATOM 745 C CA . ALA A 1 95 ? 5.025 -6.057 -3.778 1.00 95.81 95 ALA A CA 1
ATOM 746 C C . ALA A 1 95 ? 5.038 -6.883 -2.484 1.00 95.81 95 ALA A C 1
ATOM 748 O O . ALA A 1 95 ? 4.101 -6.790 -1.689 1.00 95.81 95 ALA A O 1
ATOM 749 N N . GLN A 1 96 ? 6.102 -7.651 -2.241 1.00 95.19 96 GLN A N 1
ATOM 750 C CA . GLN A 1 96 ? 6.201 -8.513 -1.068 1.00 95.19 96 GLN A CA 1
ATOM 751 C C . GLN A 1 96 ? 6.400 -7.693 0.209 1.00 95.19 96 GLN A C 1
ATOM 753 O O . GLN A 1 96 ? 5.743 -7.955 1.223 1.00 95.19 96 GLN A O 1
ATOM 758 N N . GLU A 1 97 ? 7.267 -6.679 0.161 1.00 95.38 97 GLU A N 1
ATOM 759 C CA . GLU A 1 97 ? 7.478 -5.773 1.294 1.00 95.38 97 GLU A CA 1
ATOM 760 C C . GLU A 1 97 ? 6.195 -5.008 1.637 1.00 95.38 97 GLU A C 1
ATOM 762 O O . GLU A 1 97 ? 5.801 -4.937 2.804 1.00 95.38 97 GLU A O 1
ATOM 767 N N . TRP A 1 98 ? 5.495 -4.491 0.622 1.00 95.56 98 TRP A N 1
ATOM 768 C CA . TRP A 1 98 ? 4.247 -3.759 0.819 1.00 95.56 98 TRP A CA 1
ATOM 769 C C . TRP A 1 98 ? 3.148 -4.639 1.422 1.00 95.56 98 TRP A C 1
ATOM 771 O O . TRP A 1 98 ? 2.483 -4.215 2.367 1.00 95.56 98 TRP A O 1
ATOM 781 N N . LEU A 1 99 ? 2.964 -5.866 0.916 1.00 94.69 99 LEU A N 1
ATOM 782 C CA . LEU A 1 99 ? 1.958 -6.801 1.435 1.00 94.69 99 LEU A CA 1
ATOM 783 C C . LEU A 1 99 ? 2.222 -7.149 2.901 1.00 94.69 99 LEU A C 1
ATOM 785 O O . LEU A 1 99 ? 1.304 -7.114 3.721 1.00 94.69 99 LEU A O 1
ATOM 789 N N . THR A 1 100 ? 3.485 -7.416 3.234 1.00 95.19 100 THR A N 1
ATOM 790 C CA . THR A 1 100 ? 3.920 -7.700 4.607 1.00 95.19 100 THR A CA 1
ATOM 791 C C . THR A 1 100 ? 3.624 -6.517 5.528 1.00 95.19 100 THR A C 1
ATOM 793 O O . THR A 1 100 ? 3.025 -6.678 6.592 1.00 95.19 100 THR A O 1
ATOM 796 N N . TRP A 1 101 ? 3.979 -5.306 5.102 1.00 95.06 101 TRP A N 1
ATOM 797 C CA . TRP A 1 101 ? 3.703 -4.086 5.855 1.00 95.06 101 TRP A CA 1
ATOM 798 C C . TRP A 1 101 ? 2.208 -3.820 6.032 1.00 95.06 101 TRP A C 1
ATOM 800 O O . TRP A 1 101 ? 1.777 -3.451 7.125 1.00 95.06 101 TRP A O 1
ATOM 810 N N . ASN A 1 102 ? 1.408 -4.022 4.985 1.00 94.25 102 ASN A N 1
ATOM 811 C CA . ASN A 1 102 ? -0.024 -3.757 5.024 1.00 94.25 102 ASN A CA 1
ATOM 812 C C . ASN A 1 102 ? -0.746 -4.713 5.985 1.00 94.25 102 ASN A C 1
ATOM 814 O O . ASN A 1 102 ? -1.591 -4.268 6.762 1.00 94.25 102 ASN A O 1
ATOM 818 N N . ASP A 1 103 ? -0.369 -5.995 5.996 1.00 94.31 103 ASP A N 1
ATOM 819 C CA . ASP A 1 103 ? -0.876 -6.975 6.963 1.00 94.31 103 ASP A CA 1
ATOM 820 C C . ASP A 1 103 ? -0.526 -6.583 8.409 1.00 94.31 103 ASP A C 1
ATOM 822 O O . ASP A 1 103 ? -1.407 -6.515 9.271 1.00 94.31 103 ASP A O 1
ATOM 826 N N . MET A 1 104 ? 0.739 -6.233 8.679 1.00 94.31 104 MET A N 1
ATOM 827 C CA . MET A 1 104 ? 1.158 -5.784 10.014 1.00 94.31 104 MET A CA 1
ATOM 828 C C . MET A 1 104 ? 0.407 -4.522 10.460 1.00 94.31 104 MET A C 1
ATOM 830 O O . MET A 1 104 ? -0.026 -4.422 11.612 1.00 94.31 104 MET A O 1
ATOM 834 N N . ARG A 1 105 ? 0.218 -3.564 9.548 1.00 93.69 105 ARG A N 1
ATOM 835 C CA . ARG A 1 105 ? -0.495 -2.313 9.816 1.00 93.69 105 ARG A CA 1
ATOM 836 C C . ARG A 1 105 ? -1.972 -2.544 10.128 1.00 93.69 105 ARG A C 1
ATOM 838 O O . ARG A 1 105 ? -2.485 -1.943 11.073 1.00 93.69 105 ARG A O 1
ATOM 845 N N . GLU A 1 106 ? -2.663 -3.389 9.365 1.00 92.88 106 GLU A N 1
ATOM 846 C CA . GLU A 1 106 ? -4.078 -3.688 9.615 1.00 92.88 106 GLU A CA 1
ATOM 847 C C . GLU A 1 106 ? -4.266 -4.480 10.917 1.00 92.88 106 GLU A C 1
ATOM 849 O O . GLU A 1 106 ? -5.164 -4.154 11.698 1.00 92.88 106 GLU A O 1
ATOM 854 N N . LYS A 1 107 ? -3.364 -5.419 11.237 1.00 93.00 107 LYS A N 1
ATOM 855 C CA . LYS A 1 107 ? -3.348 -6.103 12.543 1.00 93.00 107 LYS A CA 1
ATOM 856 C C . LYS A 1 107 ? -3.180 -5.126 13.706 1.00 93.00 107 LYS A C 1
ATOM 858 O O . LYS A 1 107 ? -3.929 -5.196 14.681 1.00 93.00 107 LYS A O 1
ATOM 863 N N . GLU A 1 108 ? -2.248 -4.178 13.607 1.00 92.38 108 GLU A N 1
ATOM 864 C CA . GLU A 1 108 ? -2.054 -3.155 14.643 1.00 92.38 108 GLU A CA 1
ATOM 865 C C . GLU A 1 108 ? -3.278 -2.240 14.778 1.00 92.38 108 GLU A C 1
ATOM 867 O O . GLU A 1 108 ? -3.715 -1.929 15.887 1.00 92.38 108 GLU A O 1
ATOM 872 N N . LYS A 1 109 ? -3.882 -1.828 13.660 1.00 90.75 109 LYS A N 1
ATOM 873 C CA . LYS A 1 109 ? -5.102 -1.012 13.657 1.00 90.75 109 LYS A CA 1
ATOM 874 C C . LYS A 1 109 ? -6.268 -1.738 14.327 1.00 90.75 109 LYS A C 1
ATOM 876 O O . LYS A 1 109 ? -6.985 -1.122 15.116 1.00 90.75 109 LYS A O 1
ATOM 881 N N . PHE A 1 110 ? -6.445 -3.026 14.041 1.00 90.75 110 PHE A N 1
ATOM 882 C CA . PHE A 1 110 ? -7.455 -3.854 14.692 1.00 90.75 110 PHE A CA 1
ATOM 883 C C . PHE A 1 110 ? -7.180 -3.984 16.196 1.00 90.75 110 PHE A C 1
ATOM 885 O O . PHE A 1 110 ? -8.054 -3.683 17.004 1.00 90.75 110 PHE A O 1
ATOM 892 N N . SER A 1 111 ? -5.939 -4.299 16.579 1.00 90.00 111 SER A N 1
ATOM 893 C CA . SER A 1 111 ? -5.511 -4.366 17.983 1.00 90.00 111 SER A CA 1
ATOM 894 C C . SER A 1 111 ? -5.773 -3.062 18.746 1.00 90.00 111 SER A C 1
ATOM 896 O O . SER A 1 111 ? -6.228 -3.089 19.887 1.00 90.00 111 SER A O 1
ATOM 898 N N . ARG A 1 112 ? -5.513 -1.897 18.138 1.00 88.81 112 ARG A N 1
ATOM 899 C CA . ARG A 1 112 ? -5.795 -0.591 18.759 1.00 88.81 112 ARG A CA 1
ATOM 900 C C . ARG A 1 112 ? -7.282 -0.348 18.960 1.00 88.81 112 ARG A C 1
ATOM 902 O O . ARG A 1 112 ? -7.666 0.169 20.004 1.00 88.81 112 ARG A O 1
ATOM 909 N N . LYS A 1 113 ? -8.107 -0.700 17.969 1.00 90.81 113 LYS A N 1
ATOM 910 C CA . LYS A 1 113 ? -9.567 -0.607 18.093 1.00 90.81 113 LYS A CA 1
ATOM 911 C C . LYS A 1 113 ? -10.066 -1.489 19.231 1.00 90.81 113 LYS A C 1
ATOM 913 O O . LYS A 1 113 ? -10.803 -0.996 20.074 1.00 90.81 113 LYS A O 1
ATOM 918 N N . GLN A 1 114 ? -9.598 -2.733 19.292 1.00 92.62 114 GLN A N 1
ATOM 919 C CA . GLN A 1 114 ? -9.969 -3.680 20.340 1.00 92.62 114 GLN A CA 1
ATOM 920 C C . GLN A 1 114 ? -9.575 -3.172 21.734 1.00 92.62 114 GLN A C 1
ATOM 922 O O . GLN A 1 114 ? -10.432 -3.041 22.600 1.00 92.62 114 GLN A O 1
ATOM 927 N N . ARG A 1 115 ? -8.320 -2.737 21.916 1.00 89.81 115 ARG A N 1
ATOM 928 C CA . ARG A 1 115 ? -7.858 -2.111 23.170 1.00 89.81 115 ARG A CA 1
ATOM 929 C C . ARG A 1 115 ? -8.692 -0.891 23.563 1.00 89.81 115 ARG A C 1
ATOM 931 O O . ARG A 1 115 ? -8.917 -0.646 24.744 1.00 89.81 115 ARG A O 1
ATOM 938 N N . LYS A 1 116 ? -9.137 -0.095 22.585 1.00 92.81 116 LYS A N 1
ATOM 939 C CA . LYS A 1 116 ? -9.980 1.075 22.852 1.00 92.81 116 LYS A CA 1
ATOM 940 C C . LYS A 1 116 ? -11.384 0.678 23.307 1.00 92.81 116 LYS A C 1
ATOM 942 O O . LYS A 1 116 ? -11.919 1.356 24.178 1.00 92.81 116 LYS A O 1
ATOM 947 N N . ILE A 1 117 ? -11.955 -0.380 22.732 1.00 93.19 117 ILE A N 1
ATOM 948 C CA . ILE A 1 117 ? -13.242 -0.944 23.157 1.00 93.19 117 ILE A CA 1
ATOM 949 C C . ILE A 1 117 ? -13.128 -1.438 24.600 1.00 93.19 117 ILE A C 1
ATOM 951 O O . ILE A 1 117 ? -13.856 -0.938 25.448 1.00 93.19 117 ILE A O 1
ATOM 955 N N . GLU A 1 118 ? -12.139 -2.280 24.902 1.00 93.12 118 GLU A N 1
ATOM 956 C CA . GLU A 1 118 ? -11.902 -2.812 26.256 1.00 93.12 118 GLU A CA 1
ATOM 957 C C . GLU A 1 118 ? -11.716 -1.692 27.295 1.00 93.12 118 GLU A C 1
ATOM 959 O O . GLU A 1 118 ? -12.264 -1.741 28.396 1.00 93.12 118 GLU A O 1
ATOM 964 N N . GLN A 1 119 ? -10.986 -0.627 26.939 1.00 94.25 119 GLN A N 1
ATOM 965 C CA . GLN A 1 119 ? -10.833 0.542 27.807 1.00 94.25 119 GLN A CA 1
ATOM 966 C C . GLN A 1 119 ? -12.173 1.253 28.065 1.00 94.25 119 GLN A C 1
ATOM 968 O O . GLN A 1 119 ? -12.442 1.676 29.189 1.00 94.25 119 GLN A O 1
ATOM 973 N N . LEU A 1 120 ? -12.993 1.438 27.026 1.00 95.19 120 LEU A N 1
ATOM 974 C CA . LEU A 1 120 ? -14.297 2.090 27.153 1.00 95.19 120 LEU A CA 1
ATOM 975 C C . LEU A 1 120 ? -15.270 1.240 27.973 1.00 95.19 120 LEU A C 1
ATOM 977 O O . LEU A 1 120 ? -15.967 1.794 28.816 1.00 95.19 120 LEU A O 1
ATOM 981 N N . GLU A 1 121 ? -15.271 -0.078 27.784 1.00 94.56 121 GLU A N 1
ATOM 982 C CA . GLU A 1 121 ? -16.052 -1.020 28.591 1.00 94.56 121 GLU A CA 1
ATOM 983 C C . GLU A 1 121 ? -15.667 -0.918 30.071 1.00 94.56 121 GLU A C 1
ATOM 985 O O . GLU A 1 121 ? -16.535 -0.718 30.920 1.00 94.56 121 GLU A O 1
ATOM 990 N N . GLY A 1 122 ? -14.367 -0.920 30.386 1.00 93.12 122 GLY A N 1
ATOM 991 C CA . GLY A 1 122 ? -13.890 -0.724 31.757 1.00 93.12 122 GLY A CA 1
ATOM 992 C C . GLY A 1 122 ? -14.301 0.625 32.363 1.00 93.12 122 GLY A C 1
ATOM 993 O O . GLY A 1 122 ? -14.669 0.692 33.535 1.00 93.12 122 GLY A O 1
ATOM 994 N N . HIS A 1 123 ? -14.290 1.708 31.577 1.00 94.19 123 HIS A N 1
ATOM 995 C CA . HIS A 1 123 ? -14.777 3.014 32.038 1.00 94.19 123 HIS A CA 1
ATOM 996 C C . HIS A 1 123 ? -16.289 3.020 32.298 1.00 94.19 123 HIS A C 1
ATOM 998 O O . HIS A 1 123 ? -16.732 3.643 33.262 1.00 94.19 123 HIS A O 1
ATOM 1004 N N . VAL A 1 124 ? -17.078 2.348 31.456 1.00 92.56 124 VAL A N 1
ATOM 1005 C CA . VAL A 1 124 ? -18.529 2.221 31.644 1.00 92.56 124 VAL A CA 1
ATOM 1006 C C . VAL A 1 124 ? -18.832 1.453 32.927 1.00 92.56 124 VAL A C 1
ATOM 1008 O O . VAL A 1 124 ? -19.647 1.920 33.718 1.00 92.56 124 VAL A O 1
ATOM 1011 N N . GLU A 1 125 ? -18.151 0.335 33.180 1.00 92.06 125 GLU A N 1
ATOM 1012 C CA . GLU A 1 125 ? -18.331 -0.426 34.423 1.00 92.06 125 GLU A CA 1
ATOM 1013 C C . GLU A 1 125 ? -17.940 0.391 35.661 1.00 92.06 125 GLU A C 1
ATOM 1015 O O . GLU A 1 125 ? -18.694 0.446 36.631 1.00 92.06 125 GLU A O 1
ATOM 1020 N N . LEU A 1 126 ? -16.833 1.139 35.609 1.00 93.12 126 LEU A N 1
ATOM 1021 C CA . LEU A 1 126 ? -16.452 2.035 36.704 1.00 93.12 126 LEU A CA 1
ATOM 1022 C C . LEU A 1 126 ? -17.505 3.127 36.962 1.00 93.12 126 LEU A C 1
ATOM 1024 O O . LEU A 1 126 ? -17.812 3.438 38.114 1.00 93.12 126 LEU A O 1
ATOM 1028 N N . LEU A 1 127 ? -18.061 3.722 35.903 1.00 92.44 127 LEU A N 1
ATOM 1029 C CA . LEU A 1 127 ? -19.126 4.719 36.023 1.00 92.44 127 LEU A CA 1
ATOM 1030 C C . LEU A 1 127 ? -20.386 4.115 36.645 1.00 92.44 127 LEU A C 1
ATOM 1032 O O . LEU A 1 127 ? -20.988 4.747 37.514 1.00 92.44 127 LEU A O 1
ATOM 1036 N N . LYS A 1 128 ? -20.759 2.893 36.244 1.00 89.81 128 LYS A N 1
ATOM 1037 C CA . LYS A 1 128 ? -21.886 2.176 36.846 1.00 89.81 128 LYS A CA 1
ATOM 1038 C C . LYS A 1 128 ? -21.674 1.986 38.348 1.00 89.81 128 LYS A C 1
ATOM 1040 O O . LYS A 1 128 ? -22.545 2.343 39.138 1.00 89.81 128 LYS A O 1
ATOM 1045 N N . ASP A 1 129 ? -20.497 1.516 38.747 1.00 91.25 129 ASP A N 1
ATOM 1046 C CA . ASP A 1 129 ? -20.145 1.322 40.155 1.00 91.25 129 ASP A CA 1
ATOM 1047 C C . ASP A 1 129 ? -20.231 2.618 40.972 1.00 91.25 129 ASP A C 1
ATOM 1049 O O . ASP A 1 129 ? -20.750 2.620 42.091 1.00 91.25 129 ASP A O 1
ATOM 1053 N N . ILE A 1 130 ? -19.728 3.732 40.430 1.00 92.88 130 ILE A N 1
ATOM 1054 C CA . ILE A 1 130 ? -19.790 5.044 41.090 1.00 92.88 130 ILE A CA 1
ATOM 1055 C C . ILE A 1 130 ? -21.243 5.494 41.261 1.00 92.88 130 ILE A C 1
ATOM 1057 O O . ILE A 1 130 ? -21.626 5.904 42.357 1.00 92.88 130 ILE A O 1
ATOM 1061 N N . LEU A 1 131 ? -22.055 5.393 40.207 1.00 91.44 131 LEU A N 1
ATOM 1062 C CA . LEU A 1 131 ? -23.462 5.793 40.227 1.00 91.44 131 LEU A CA 1
ATOM 1063 C C . LEU A 1 131 ? -24.266 4.969 41.241 1.00 91.44 131 LEU A C 1
ATOM 1065 O O . LEU A 1 131 ? -25.001 5.542 42.045 1.00 91.44 131 LEU A O 1
ATOM 1069 N N . ILE A 1 132 ? -24.065 3.648 41.277 1.00 89.50 132 ILE A N 1
ATOM 1070 C CA . ILE A 1 132 ? -24.698 2.764 42.266 1.00 89.50 132 ILE A CA 1
ATOM 1071 C C . ILE A 1 132 ? -24.298 3.173 43.689 1.00 89.50 132 ILE A C 1
ATOM 1073 O O . ILE A 1 132 ? -25.161 3.312 44.555 1.00 89.50 132 ILE A O 1
ATOM 1077 N N . LYS A 1 133 ? -23.006 3.429 43.941 1.00 91.12 133 LYS A N 1
ATOM 1078 C CA . LYS A 1 133 ? -22.517 3.884 45.257 1.00 91.12 133 LYS A CA 1
ATOM 1079 C C . LYS A 1 133 ? -23.088 5.241 45.676 1.00 91.12 133 LYS A C 1
ATOM 1081 O O . LYS A 1 133 ? -23.221 5.494 46.869 1.00 91.12 133 LYS A O 1
ATOM 1086 N N . GLN A 1 134 ? -23.433 6.100 44.720 1.00 92.62 134 GLN A N 1
ATOM 1087 C CA . GLN A 1 134 ? -24.092 7.389 44.956 1.00 92.62 134 GLN A CA 1
ATOM 1088 C C . GLN A 1 134 ? -25.620 7.275 45.109 1.00 92.62 134 GLN A C 1
ATOM 1090 O O . GLN A 1 134 ? -26.292 8.286 45.295 1.00 92.62 134 GLN A O 1
ATOM 1095 N N . GLY A 1 135 ? -26.177 6.060 45.059 1.00 88.19 135 GLY A N 1
ATOM 1096 C CA . GLY A 1 135 ? -27.608 5.805 45.226 1.00 88.19 135 GLY A CA 1
ATOM 1097 C C . GLY A 1 135 ? -28.426 5.932 43.940 1.00 88.19 135 GLY A C 1
ATOM 1098 O O . GLY A 1 135 ? -29.655 5.888 43.998 1.00 88.19 135 GLY A O 1
ATOM 1099 N N . ALA A 1 136 ? -27.781 6.072 42.778 1.00 85.50 136 ALA A N 1
ATOM 1100 C CA . ALA A 1 136 ? -28.478 6.044 41.501 1.00 85.50 136 ALA A CA 1
ATOM 1101 C C . ALA A 1 136 ? -28.872 4.606 41.138 1.00 85.50 136 ALA A C 1
ATOM 1103 O O . ALA A 1 136 ? -28.086 3.664 41.258 1.00 85.50 136 ALA A O 1
ATOM 1104 N N . ARG A 1 137 ? -30.102 4.435 40.650 1.00 80.50 137 ARG A N 1
ATOM 1105 C CA . ARG A 1 137 ? -30.584 3.157 40.123 1.00 80.50 137 ARG A CA 1
ATOM 1106 C C . ARG A 1 137 ? -30.228 3.064 38.642 1.00 80.50 137 ARG A C 1
ATOM 1108 O O . ARG A 1 137 ? -30.730 3.849 37.844 1.00 80.50 137 ARG A O 1
ATOM 1115 N N . ILE A 1 138 ? -29.387 2.100 38.282 1.00 79.50 138 ILE A N 1
ATOM 1116 C CA . ILE A 1 138 ? -29.064 1.799 36.882 1.00 79.50 138 ILE A CA 1
ATOM 1117 C C . ILE A 1 138 ? -30.086 0.794 36.366 1.00 79.50 138 ILE A C 1
ATOM 1119 O O . ILE A 1 138 ? -30.311 -0.238 36.998 1.00 79.50 138 ILE A O 1
ATOM 1123 N N . VAL A 1 139 ? -30.717 1.118 35.243 1.00 80.19 139 VAL A N 1
ATOM 1124 C CA . VAL A 1 139 ? -31.750 0.298 34.605 1.00 80.19 139 VAL A CA 1
ATOM 1125 C C . VAL A 1 139 ? -31.292 -0.112 33.210 1.00 80.19 139 VAL A C 1
ATOM 1127 O O . VAL A 1 139 ? -30.558 0.625 32.552 1.00 80.19 139 VAL A O 1
ATOM 1130 N N . THR A 1 140 ? -31.680 -1.308 32.776 1.00 80.19 140 THR A N 1
ATOM 1131 C CA . THR A 1 140 ? -31.478 -1.741 31.386 1.00 80.19 140 THR A CA 1
ATOM 1132 C C . THR A 1 140 ? -32.413 -0.976 30.446 1.00 80.19 140 THR A C 1
ATOM 1134 O O . THR A 1 140 ? -33.393 -0.396 30.906 1.00 80.19 140 THR A O 1
ATOM 1137 N N . GLU A 1 141 ? -32.159 -1.002 29.133 1.00 82.56 141 GLU A N 1
ATOM 1138 C CA . GLU A 1 141 ? -33.068 -0.403 28.136 1.00 82.56 141 GLU A CA 1
ATOM 1139 C C . GLU A 1 141 ? -34.513 -0.897 28.303 1.00 82.56 141 GLU A C 1
ATOM 1141 O O . GLU A 1 141 ? -35.422 -0.087 28.432 1.00 82.56 141 GLU A O 1
ATOM 1146 N N . ALA A 1 142 ? -34.717 -2.212 28.438 1.00 79.75 142 ALA A N 1
ATOM 1147 C CA . ALA A 1 142 ? -36.048 -2.785 28.661 1.00 79.75 142 ALA A CA 1
ATOM 1148 C C . ALA A 1 142 ? -36.712 -2.278 29.958 1.00 79.75 142 ALA A C 1
ATOM 1150 O O . ALA A 1 142 ? -37.910 -2.024 29.994 1.00 79.75 142 ALA A O 1
ATOM 1151 N N . GLN A 1 143 ? -35.935 -2.089 31.031 1.00 81.25 143 GLN A N 1
ATOM 1152 C CA . GLN A 1 143 ? -36.452 -1.520 32.279 1.00 81.25 143 GLN A CA 1
ATOM 1153 C C . GLN A 1 143 ? -36.736 -0.018 32.160 1.00 81.25 143 GLN A C 1
ATOM 1155 O O . GLN A 1 143 ? -37.642 0.472 32.826 1.00 81.25 143 GLN A O 1
ATOM 1160 N N . ALA A 1 144 ? -35.968 0.720 31.355 1.00 80.19 144 ALA A N 1
ATOM 1161 C CA . ALA A 1 144 ? -36.224 2.129 31.081 1.00 80.19 144 ALA A CA 1
ATOM 1162 C C . ALA A 1 144 ? -37.537 2.302 30.300 1.00 80.19 144 ALA A C 1
ATOM 1164 O O . ALA A 1 144 ? -38.359 3.133 30.690 1.00 80.19 144 ALA A O 1
ATOM 1165 N N . GLU A 1 145 ? -37.773 1.459 29.289 1.00 81.19 145 GLU A N 1
ATOM 1166 C CA . GLU A 1 145 ? -39.032 1.415 28.535 1.00 81.19 145 GLU A CA 1
ATOM 1167 C C . GLU A 1 145 ? -40.231 1.067 29.431 1.00 81.19 145 GLU A C 1
ATOM 1169 O O . GLU A 1 145 ? -41.225 1.796 29.421 1.00 81.19 145 GLU A O 1
ATOM 1174 N N . ASP A 1 146 ? -40.124 0.033 30.276 1.00 81.75 146 ASP A N 1
ATOM 1175 C CA . ASP A 1 146 ? -41.176 -0.347 31.239 1.00 81.75 146 ASP A CA 1
ATOM 1176 C C . ASP A 1 146 ? -41.473 0.760 32.268 1.00 81.75 146 ASP A C 1
ATOM 1178 O O . ASP A 1 146 ? -42.598 0.894 32.755 1.00 81.75 146 ASP A O 1
ATOM 1182 N N . LEU A 1 147 ? -40.470 1.578 32.605 1.00 81.81 147 LEU A N 1
ATOM 1183 C CA . LEU A 1 147 ? -40.613 2.737 33.492 1.00 81.81 147 LEU A CA 1
ATOM 1184 C C . LEU A 1 147 ? -41.122 3.995 32.766 1.00 81.81 147 LEU A C 1
ATOM 1186 O O . LEU A 1 147 ? -41.308 5.030 33.409 1.00 81.81 147 LEU A O 1
ATOM 1190 N N . GLY A 1 148 ? -41.351 3.931 31.450 1.00 79.12 148 GLY A N 1
ATOM 1191 C CA . GLY A 1 148 ? -41.783 5.067 30.634 1.00 79.12 148 GLY A CA 1
ATOM 1192 C C . GLY A 1 148 ? -40.722 6.164 30.485 1.00 79.12 148 GLY A C 1
ATOM 1193 O O . GLY A 1 148 ? -41.062 7.308 30.174 1.00 79.12 148 GLY A O 1
ATOM 1194 N N . LEU A 1 149 ? -39.452 5.838 30.729 1.00 70.81 149 LEU A N 1
ATOM 1195 C CA . LEU A 1 149 ? -38.317 6.735 30.536 1.00 70.81 149 LEU A CA 1
ATOM 1196 C C . LEU A 1 149 ? -37.948 6.721 29.042 1.00 70.81 149 LEU A C 1
ATOM 1198 O O . LEU A 1 149 ? -37.711 5.655 28.481 1.00 70.81 149 LEU A O 1
ATOM 1202 N N . LYS A 1 150 ? -37.963 7.896 28.399 1.00 57.91 150 LYS A N 1
ATOM 1203 C CA . LYS A 1 150 ? -37.623 8.080 26.975 1.00 57.91 150 LYS A CA 1
ATOM 1204 C C . LYS A 1 150 ? -36.153 8.406 26.771 1.00 57.91 150 LYS A C 1
ATOM 1206 O O . LYS A 1 150 ? -35.631 9.216 27.570 1.00 57.91 150 LYS A O 1
#

Secondary structure (DSSP, 8-state):
-EEEEETTEEEEE-B-TTT--TT-EEEE-SPPP--SS--TTT-GGGGS-SSEEEEEEEEE--SSS-EEEEE-TT--EEEEE--SSTTSGGGEEEHHHHHHHHHHHHHHHHHHHHHHHHHHHHHHHHHHHHHHHTTPPP--HHHHHHTT--

Radius of gyration: 25.13 Å; chains: 1; bounding box: 62×27×66 Å

Sequence (150 aa):
MLEFWQNGKKIEVNAIYGKGKVGQMVIYGQRCDWGANPNPTIAPLSQYPCPSVFTIVEKKEGNLDGYYILSDSKGNRIKIEYFYSSSGASVLYDAQEWLTWNDMREKEKFSRKQRKIEQLEGHVELLKDILIKQGARIVTEAQAEDLGLK

Foldseek 3Di:
DDWDDDPNDIDDFFQCQLVDDAFFKKWLADDDCQDDPHDCVQQVCVVDDHTFIWGFHDWDDDPFATWTWTQGPVRDTDIAHSDPDPRHSRRIGRPVSSVVVVVVVVVRVVVVVVVVVVVVVVVVVVVVVVCVVVVHDDDDPVRCVVVVND

pLDDT: mean 88.2, std 8.71, range [53.53, 97.88]